Protein AF-A0A1R4F1N9-F1 (afdb_monomer_lite)

Organism: NCBI:txid1255603

Secondary structure (DSSP, 8-state):
--STT-----HHHHHHHHHHHHHHH--S--HHHHHHHHHHHHHHHHHHHHTSHHHHHHHHHHHHHHHHHHHHHHH-GGGHHHHHHHHHHHHHHHHHHHHHHHHHHHHHTT---

Radius of gyration: 19.86 Å; chains: 1; bounding box: 44×26×64 Å

Structure (mmCIF, N/CA/C/O backbone):
data_AF-A0A1R4F1N9-F1
#
_entry.id   AF-A0A1R4F1N9-F1
#
loop_
_atom_site.group_PDB
_atom_site.id
_atom_site.type_symbol
_atom_site.label_atom_id
_atom_site.label_alt_id
_atom_site.label_comp_id
_atom_site.label_asym_id
_atom_site.label_entity_id
_atom_site.label_seq_id
_atom_site.pdbx_PDB_ins_code
_atom_site.Cartn_x
_atom_site.Cartn_y
_atom_site.Cartn_z
_atom_site.occupancy
_atom_site.B_iso_or_equiv
_atom_site.auth_seq_id
_atom_site.auth_comp_id
_atom_site.auth_asym_id
_atom_site.auth_atom_id
_atom_site.pdbx_PDB_model_num
ATOM 1 N N . MET A 1 1 ? 3.230 -19.079 -40.609 1.00 37.94 1 MET A N 1
ATOM 2 C CA . MET A 1 1 ? 4.093 -18.878 -39.424 1.00 37.94 1 MET A CA 1
ATOM 3 C C . MET A 1 1 ? 3.186 -18.649 -38.227 1.00 37.94 1 MET A C 1
ATOM 5 O O . MET A 1 1 ? 2.282 -17.836 -38.330 1.00 37.94 1 MET A O 1
ATOM 9 N N . SER A 1 2 ? 3.332 -19.442 -37.165 1.00 39.28 2 SER A N 1
ATOM 10 C CA . SER A 1 2 ? 2.410 -19.440 -36.022 1.00 39.28 2 SER A CA 1
ATOM 11 C C . SER A 1 2 ? 2.727 -18.272 -35.083 1.00 39.28 2 SER A C 1
ATOM 13 O O . SER A 1 2 ? 3.841 -18.203 -34.576 1.00 39.28 2 SER A O 1
ATOM 15 N N . LEU A 1 3 ? 1.739 -17.416 -34.803 1.00 44.34 3 LEU A N 1
ATOM 16 C CA . LEU A 1 3 ? 1.757 -16.273 -33.864 1.00 44.34 3 LEU A CA 1
ATOM 17 C C . LEU A 1 3 ? 1.976 -16.667 -32.381 1.00 44.34 3 LEU A C 1
ATOM 19 O O . LEU A 1 3 ? 1.627 -15.931 -31.472 1.00 44.34 3 LEU A O 1
ATOM 23 N N . LYS A 1 4 ? 2.536 -17.851 -32.103 1.00 42.19 4 LYS A N 1
ATOM 24 C CA . LYS A 1 4 ? 2.669 -18.413 -30.746 1.00 42.19 4 LYS A CA 1
ATOM 25 C C . LYS A 1 4 ? 3.949 -17.985 -30.012 1.00 42.19 4 LYS A C 1
ATOM 27 O O . LYS A 1 4 ? 4.225 -18.517 -28.947 1.00 42.19 4 LYS A O 1
ATOM 32 N N . ASN A 1 5 ? 4.710 -17.046 -30.575 1.00 37.62 5 ASN A N 1
ATOM 33 C CA . ASN A 1 5 ? 5.963 -16.542 -30.003 1.00 37.62 5 ASN A CA 1
ATOM 34 C C . ASN A 1 5 ? 5.884 -15.075 -29.556 1.00 37.62 5 ASN A C 1
ATOM 36 O O . ASN A 1 5 ? 6.918 -14.432 -29.391 1.00 37.62 5 ASN A O 1
ATOM 40 N N . GLU A 1 6 ? 4.689 -14.545 -29.299 1.00 41.00 6 GLU A N 1
ATOM 41 C CA . GLU A 1 6 ? 4.586 -13.448 -28.339 1.00 41.00 6 GLU A CA 1
ATOM 42 C C . GLU A 1 6 ? 4.799 -14.058 -26.955 1.00 41.00 6 GLU A C 1
ATOM 44 O O . GLU A 1 6 ? 3.869 -14.431 -26.247 1.00 41.00 6 GLU A O 1
ATOM 49 N N . ILE A 1 7 ? 6.074 -14.217 -26.590 1.00 45.62 7 ILE A N 1
ATOM 50 C CA . ILE A 1 7 ? 6.465 -14.118 -25.190 1.00 45.62 7 ILE A CA 1
ATOM 51 C C . ILE A 1 7 ? 5.827 -12.808 -24.744 1.00 45.62 7 ILE A C 1
ATOM 53 O O . ILE A 1 7 ? 6.250 -11.745 -25.196 1.00 45.62 7 ILE A O 1
ATOM 57 N N . THR A 1 8 ? 4.761 -12.893 -23.954 1.00 48.72 8 THR A N 1
ATOM 58 C CA . THR A 1 8 ? 4.166 -11.762 -23.257 1.00 48.72 8 THR A CA 1
ATOM 59 C C . THR A 1 8 ? 5.293 -11.149 -22.442 1.00 48.72 8 THR A C 1
ATOM 61 O O . THR A 1 8 ? 5.655 -11.640 -21.375 1.00 48.72 8 THR A O 1
ATOM 64 N N . HIS A 1 9 ? 5.959 -10.157 -23.026 1.00 59.12 9 HIS A N 1
ATOM 65 C CA . HIS A 1 9 ? 7.051 -9.452 -22.393 1.00 59.12 9 HIS A CA 1
ATOM 66 C C . HIS A 1 9 ? 6.380 -8.640 -21.296 1.00 59.12 9 HIS A C 1
ATOM 68 O O . HIS A 1 9 ? 5.72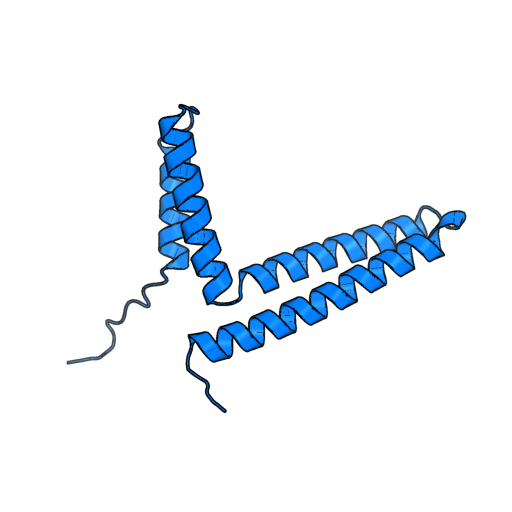7 -7.648 -21.595 1.00 59.12 9 HIS A O 1
ATOM 74 N N . ASP A 1 10 ? 6.417 -9.137 -20.061 1.00 77.19 10 ASP A N 1
ATOM 75 C CA . ASP A 1 10 ? 5.882 -8.432 -18.903 1.00 77.19 10 ASP A CA 1
ATOM 76 C C . ASP A 1 10 ? 6.966 -7.449 -18.421 1.00 77.19 10 ASP A C 1
ATOM 78 O O . ASP A 1 10 ? 7.907 -7.860 -17.728 1.00 77.19 10 ASP A O 1
ATOM 82 N N . PRO A 1 11 ? 6.891 -6.157 -18.805 1.00 79.62 11 PRO A N 1
ATOM 83 C CA . PRO A 1 11 ? 7.913 -5.177 -18.453 1.00 79.62 11 PRO A CA 1
ATOM 84 C C . PRO A 1 11 ? 8.040 -5.002 -16.935 1.00 79.62 11 PRO A C 1
ATOM 86 O O . PRO A 1 11 ? 9.120 -4.674 -16.446 1.00 79.62 11 PRO A O 1
ATOM 89 N N . LYS A 1 12 ? 6.974 -5.268 -16.170 1.00 83.69 12 LYS A N 1
ATOM 90 C CA . LYS A 1 12 ? 6.976 -5.180 -14.708 1.00 83.69 12 LYS A CA 1
ATOM 91 C C . LYS A 1 12 ? 7.736 -6.347 -14.088 1.00 83.69 12 LYS A C 1
ATOM 93 O O . LYS A 1 12 ? 8.549 -6.126 -13.191 1.00 83.69 12 LYS A O 1
ATOM 98 N N . ALA A 1 13 ? 7.531 -7.568 -14.586 1.00 82.88 13 ALA A N 1
ATOM 99 C CA . ALA A 1 13 ? 8.304 -8.731 -14.145 1.00 82.88 13 ALA A CA 1
ATOM 100 C C . ALA A 1 13 ? 9.806 -8.549 -14.430 1.00 82.88 13 ALA A C 1
ATOM 102 O O . ALA A 1 13 ? 10.642 -8.857 -13.578 1.00 82.88 13 ALA A O 1
ATOM 103 N N . ALA A 1 14 ? 10.149 -7.978 -15.590 1.00 85.38 14 ALA A N 1
ATOM 104 C CA . ALA A 1 14 ? 11.530 -7.653 -15.940 1.00 85.38 14 ALA A CA 1
ATOM 105 C C . ALA A 1 14 ? 12.131 -6.575 -15.017 1.00 85.38 14 ALA A C 1
ATOM 107 O O . ALA A 1 14 ? 13.228 -6.768 -14.492 1.00 85.38 14 ALA A O 1
ATOM 108 N N . ALA A 1 15 ? 11.406 -5.479 -14.761 1.00 87.19 15 ALA A N 1
ATOM 109 C CA . ALA A 1 15 ? 11.849 -4.411 -13.860 1.00 87.19 15 ALA A CA 1
ATOM 110 C C . ALA A 1 15 ? 12.038 -4.905 -12.415 1.00 87.19 15 ALA A C 1
ATOM 112 O O . ALA A 1 15 ? 13.039 -4.585 -11.772 1.00 87.19 15 ALA A O 1
ATOM 113 N N . TRP A 1 16 ? 11.126 -5.748 -11.919 1.00 88.62 16 TRP A N 1
ATOM 114 C CA . TRP A 1 16 ? 11.266 -6.373 -10.603 1.00 88.62 16 TRP A CA 1
ATOM 115 C C . TRP A 1 16 ? 12.488 -7.294 -10.544 1.00 88.62 16 TRP A C 1
ATOM 117 O O . TRP A 1 16 ? 13.300 -7.180 -9.628 1.00 88.62 16 TRP A O 1
ATOM 127 N N . SER A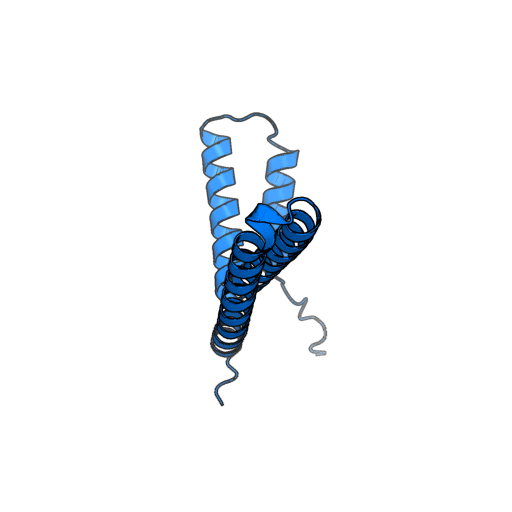 1 17 ? 12.678 -8.147 -11.557 1.00 90.12 17 SER A N 1
ATOM 128 C CA . SER A 1 17 ? 13.849 -9.024 -11.642 1.00 90.12 17 SER A CA 1
ATOM 129 C C . SER A 1 17 ? 15.162 -8.236 -11.678 1.00 90.12 17 SER A C 1
ATOM 131 O O . SER A 1 17 ? 16.135 -8.658 -11.052 1.00 90.12 17 SER A O 1
ATOM 133 N N . ALA A 1 18 ? 15.206 -7.099 -12.380 1.00 87.81 18 ALA A N 1
ATOM 134 C CA . ALA A 1 18 ? 16.381 -6.232 -12.441 1.00 87.81 18 ALA A CA 1
ATOM 135 C C . ALA A 1 18 ? 16.707 -5.610 -11.073 1.00 87.81 18 ALA A C 1
ATOM 137 O O . ALA A 1 18 ? 17.856 -5.669 -10.634 1.00 87.81 18 ALA A O 1
ATOM 138 N N . LEU A 1 19 ? 15.700 -5.088 -10.362 1.00 90.69 19 LEU A N 1
ATOM 139 C CA . LEU A 1 19 ? 15.865 -4.549 -9.008 1.00 90.69 19 LEU A CA 1
ATOM 140 C C . LEU A 1 19 ? 16.327 -5.628 -8.014 1.00 90.69 19 LEU A C 1
ATOM 142 O O . LEU A 1 19 ? 17.245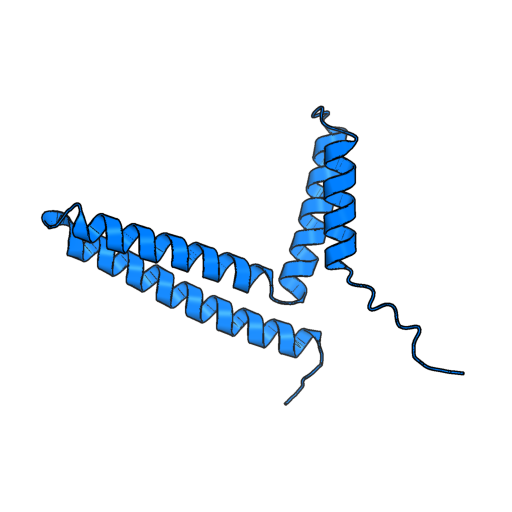 -5.403 -7.225 1.00 90.69 19 LEU A O 1
ATOM 146 N N . SER A 1 20 ? 15.733 -6.822 -8.069 1.00 89.94 20 SER A N 1
ATOM 147 C CA . SER A 1 20 ? 16.125 -7.950 -7.217 1.00 89.94 20 SER A CA 1
ATOM 148 C C . SER A 1 20 ? 17.557 -8.414 -7.488 1.00 89.94 20 SER A C 1
ATOM 150 O O . SER A 1 20 ? 18.319 -8.628 -6.544 1.00 89.94 20 SER A O 1
ATOM 152 N N . ALA A 1 21 ? 17.950 -8.529 -8.760 1.00 90.50 21 ALA A N 1
ATOM 153 C CA . ALA A 1 21 ? 19.313 -8.887 -9.144 1.00 90.50 21 ALA A CA 1
ATOM 154 C C . ALA A 1 21 ? 20.331 -7.824 -8.700 1.00 90.50 21 ALA A C 1
ATOM 156 O O . ALA A 1 21 ? 21.409 -8.170 -8.207 1.00 90.50 21 ALA A O 1
ATOM 157 N N . PHE A 1 22 ? 19.973 -6.541 -8.820 1.00 90.50 22 PHE A N 1
ATOM 158 C CA . PHE A 1 22 ? 20.793 -5.429 -8.351 1.00 90.50 22 PHE A CA 1
ATOM 159 C C . PHE A 1 22 ? 21.051 -5.525 -6.841 1.00 90.50 22 PHE A C 1
ATOM 161 O O . PHE A 1 22 ? 22.205 -5.566 -6.422 1.00 90.50 22 PHE A O 1
ATOM 168 N N . ARG A 1 23 ? 19.998 -5.673 -6.027 1.00 91.19 23 ARG A N 1
ATOM 169 C CA . ARG A 1 23 ? 20.112 -5.816 -4.562 1.00 91.19 23 ARG A CA 1
ATOM 170 C C . ARG A 1 23 ? 20.931 -7.035 -4.133 1.00 91.19 23 ARG A C 1
ATOM 172 O O . ARG A 1 23 ? 21.680 -6.959 -3.164 1.00 91.19 23 ARG A O 1
ATOM 179 N N . ALA A 1 24 ? 20.805 -8.152 -4.853 1.00 90.31 24 ALA A N 1
ATOM 180 C CA . ALA A 1 24 ? 21.571 -9.366 -4.571 1.00 90.31 24 ALA A CA 1
ATOM 181 C C . ALA A 1 24 ? 23.068 -9.204 -4.889 1.00 90.31 24 ALA A C 1
ATOM 183 O O . ALA A 1 24 ? 23.914 -9.765 -4.196 1.00 90.31 24 ALA A O 1
ATOM 184 N N . THR A 1 25 ? 23.390 -8.430 -5.927 1.00 90.56 25 THR A N 1
ATOM 185 C CA . THR A 1 25 ? 24.766 -8.208 -6.396 1.00 90.56 25 THR A CA 1
ATOM 186 C C . THR A 1 25 ? 25.468 -7.099 -5.612 1.00 90.56 25 THR A C 1
ATOM 188 O O . THR A 1 25 ? 26.668 -7.184 -5.355 1.00 90.56 25 THR A O 1
ATOM 191 N N . PHE A 1 26 ? 24.724 -6.073 -5.195 1.00 85.62 26 PHE A N 1
ATOM 192 C CA . PHE A 1 26 ? 25.244 -4.878 -4.532 1.00 85.62 26 PHE A CA 1
ATOM 193 C C . PHE A 1 26 ? 24.616 -4.671 -3.142 1.00 85.62 26 PHE A C 1
ATOM 195 O O . PHE A 1 26 ? 23.911 -3.687 -2.922 1.00 85.62 26 PHE A O 1
ATOM 202 N N . PRO A 1 27 ? 24.895 -5.548 -2.160 1.00 73.75 27 PRO A N 1
ATOM 203 C CA . PRO A 1 27 ? 24.326 -5.435 -0.814 1.00 73.75 27 PRO A CA 1
ATOM 204 C C . PRO A 1 27 ? 24.898 -4.258 0.001 1.00 73.75 27 PRO A C 1
ATOM 206 O O . PRO A 1 27 ? 24.366 -3.920 1.057 1.00 73.75 27 PRO A O 1
ATOM 209 N N . ALA A 1 28 ? 26.000 -3.645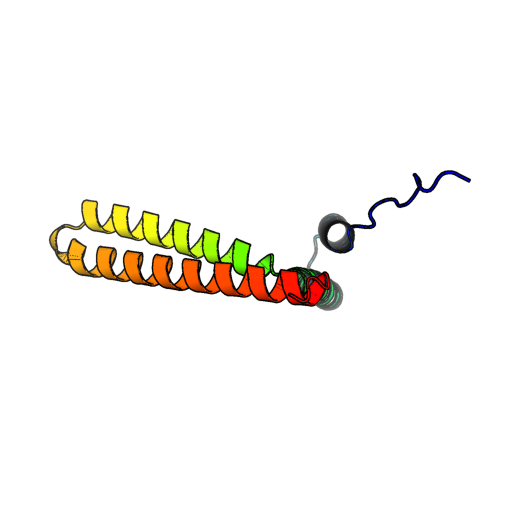 -0.451 1.00 74.88 28 ALA A N 1
ATOM 210 C CA . ALA A 1 28 ? 26.664 -2.541 0.236 1.00 74.88 28 ALA A CA 1
ATOM 211 C C . ALA A 1 28 ? 26.220 -1.170 -0.327 1.00 74.88 28 ALA A C 1
ATOM 213 O O . ALA A 1 28 ? 26.360 -0.927 -1.534 1.00 74.88 28 ALA A O 1
ATOM 214 N N . PRO A 1 29 ? 25.749 -0.235 0.524 1.00 71.38 29 PRO A N 1
ATOM 215 C CA . PRO A 1 29 ? 25.206 1.044 0.081 1.00 71.38 29 PRO A CA 1
ATOM 216 C C . PRO A 1 29 ? 26.320 2.064 -0.190 1.00 71.38 29 PRO A C 1
ATOM 218 O O . PRO A 1 29 ? 26.638 2.910 0.648 1.00 71.38 29 PRO A O 1
ATOM 221 N N . THR A 1 30 ? 26.907 2.028 -1.387 1.00 89.50 30 THR A N 1
ATOM 222 C CA . THR A 1 30 ? 27.638 3.194 -1.908 1.00 89.50 30 THR A CA 1
ATOM 223 C C . THR A 1 30 ? 26.638 4.276 -2.337 1.00 89.50 30 THR A C 1
ATOM 225 O O . THR A 1 30 ? 25.446 4.017 -2.516 1.00 89.50 30 THR A O 1
ATOM 228 N N . ALA A 1 31 ? 27.088 5.527 -2.473 1.00 86.94 31 ALA A N 1
ATOM 229 C CA . ALA A 1 31 ? 26.226 6.596 -2.988 1.00 86.94 31 ALA A CA 1
ATOM 230 C C . ALA A 1 31 ? 25.735 6.295 -4.417 1.00 86.94 31 ALA A C 1
ATOM 232 O O . ALA A 1 31 ? 24.572 6.532 -4.729 1.00 86.94 31 ALA A O 1
ATOM 233 N N . GLU A 1 32 ? 26.604 5.711 -5.241 1.00 87.50 32 GLU A N 1
ATOM 234 C CA . GLU A 1 32 ? 26.293 5.285 -6.605 1.00 87.50 32 GLU A CA 1
ATOM 235 C C . GLU A 1 32 ? 25.275 4.139 -6.627 1.00 87.50 32 GLU A C 1
ATOM 237 O O . GLU A 1 32 ? 24.262 4.237 -7.317 1.00 87.50 32 GLU A O 1
ATOM 242 N N . ASN A 1 33 ? 25.464 3.109 -5.793 1.00 87.88 33 ASN A N 1
ATOM 243 C CA . ASN A 1 33 ? 24.532 1.985 -5.727 1.00 87.88 33 ASN A CA 1
ATOM 244 C C . ASN A 1 33 ? 23.135 2.436 -5.283 1.00 87.88 33 ASN A C 1
ATOM 246 O O . ASN A 1 33 ? 22.143 1.998 -5.855 1.00 87.88 33 ASN A O 1
ATOM 250 N N . ARG A 1 34 ? 23.052 3.370 -4.324 1.00 88.06 34 ARG A N 1
ATOM 251 C CA . ARG A 1 34 ? 21.773 3.956 -3.891 1.00 88.06 34 ARG A CA 1
ATOM 252 C C . ARG A 1 34 ? 21.080 4.747 -5.000 1.00 88.06 34 ARG A C 1
ATOM 254 O O . ARG A 1 34 ? 19.860 4.700 -5.099 1.00 88.06 34 ARG A O 1
ATOM 261 N N . ALA A 1 35 ? 21.834 5.469 -5.829 1.00 89.69 35 ALA A N 1
ATOM 262 C CA . ALA A 1 35 ? 21.263 6.212 -6.950 1.00 89.69 35 ALA A CA 1
ATOM 263 C C . ALA A 1 35 ? 20.706 5.274 -8.036 1.00 89.69 35 ALA A C 1
ATOM 265 O O . ALA A 1 35 ? 19.630 5.533 -8.576 1.00 89.69 35 ALA A O 1
ATOM 266 N N . ILE A 1 36 ? 21.409 4.173 -8.328 1.00 88.19 36 ILE A N 1
ATOM 267 C CA . ILE A 1 36 ? 20.956 3.156 -9.288 1.00 88.19 36 ILE A CA 1
ATOM 268 C C . ILE A 1 36 ? 19.724 2.419 -8.752 1.00 88.19 36 ILE A C 1
ATOM 270 O O . ILE A 1 36 ? 18.741 2.275 -9.475 1.00 88.19 36 ILE A O 1
ATOM 274 N N . GLU A 1 37 ? 19.737 2.012 -7.481 1.00 90.00 37 GLU A N 1
ATOM 275 C CA . GLU A 1 37 ? 18.588 1.367 -6.838 1.00 90.00 37 GLU A CA 1
ATOM 276 C C . GLU A 1 37 ? 17.343 2.260 -6.878 1.00 90.00 37 GLU A C 1
ATOM 278 O O . GLU A 1 37 ? 16.290 1.819 -7.331 1.00 90.00 37 GLU A O 1
ATOM 283 N N . ALA A 1 38 ? 17.480 3.538 -6.508 1.00 89.62 38 ALA A N 1
ATOM 284 C CA . ALA A 1 38 ? 16.380 4.499 -6.542 1.00 89.62 38 ALA A CA 1
ATOM 285 C C . ALA A 1 38 ? 15.808 4.695 -7.957 1.00 89.62 38 ALA A C 1
ATOM 287 O O . ALA A 1 38 ? 14.599 4.863 -8.119 1.00 89.62 38 ALA A O 1
ATOM 288 N N . ARG A 1 39 ? 16.653 4.651 -8.999 1.00 91.56 39 ARG A N 1
ATOM 289 C CA . ARG A 1 39 ? 16.184 4.688 -10.393 1.00 91.56 39 ARG A CA 1
ATOM 290 C C . ARG A 1 39 ? 15.359 3.445 -10.728 1.00 91.56 39 ARG A C 1
ATOM 292 O O . ARG A 1 39 ? 14.263 3.591 -11.254 1.00 91.56 39 ARG A O 1
ATOM 299 N N . LEU A 1 40 ? 15.856 2.252 -10.402 1.00 89.50 40 LEU A N 1
ATOM 300 C CA . LEU A 1 40 ? 15.152 0.992 -10.669 1.00 89.50 40 LEU A CA 1
ATOM 301 C C . LEU A 1 40 ? 13.811 0.911 -9.917 1.00 89.50 40 LEU A C 1
ATOM 303 O O . LEU A 1 40 ? 12.819 0.423 -10.459 1.00 89.50 40 LEU A O 1
ATOM 307 N N . GLU A 1 41 ? 13.754 1.426 -8.687 1.00 91.44 41 GLU A N 1
ATOM 308 C CA . GLU A 1 41 ? 12.513 1.560 -7.917 1.00 91.44 41 GLU A CA 1
ATOM 309 C C . GLU A 1 41 ? 11.526 2.535 -8.565 1.00 91.44 41 GLU A C 1
ATOM 311 O O . GLU A 1 41 ? 10.329 2.240 -8.635 1.00 91.44 41 GLU A O 1
ATOM 316 N N . ALA A 1 42 ? 12.011 3.677 -9.059 1.00 90.00 42 ALA A N 1
ATOM 317 C CA . ALA A 1 42 ? 11.186 4.651 -9.763 1.00 90.00 42 ALA A CA 1
ATOM 318 C C . ALA A 1 42 ? 10.620 4.071 -11.068 1.00 90.00 42 ALA A C 1
ATOM 320 O O . ALA A 1 42 ? 9.430 4.231 -11.329 1.00 90.00 42 ALA A O 1
ATOM 321 N N . ASP A 1 43 ? 11.428 3.339 -11.837 1.00 87.69 43 ASP A N 1
ATOM 322 C CA . ASP A 1 43 ? 11.000 2.699 -13.085 1.00 87.69 43 ASP A CA 1
ATOM 323 C C . ASP A 1 43 ? 9.926 1.626 -12.820 1.00 87.69 43 ASP A C 1
ATOM 325 O O . ASP A 1 43 ? 8.882 1.604 -13.476 1.00 87.69 43 ASP A O 1
ATOM 329 N N . LEU A 1 44 ? 10.121 0.775 -11.803 1.00 87.19 44 LEU A N 1
ATOM 330 C CA . LEU A 1 44 ? 9.113 -0.206 -11.388 1.00 87.19 44 LEU A CA 1
ATOM 331 C C . LEU A 1 44 ? 7.827 0.473 -10.889 1.00 87.19 44 LEU A C 1
ATOM 333 O O . LEU A 1 44 ? 6.727 -0.011 -11.157 1.00 87.19 44 LEU A O 1
ATOM 337 N N . THR A 1 45 ? 7.953 1.585 -10.166 1.00 85.56 45 THR A N 1
ATOM 338 C CA . THR A 1 45 ? 6.805 2.362 -9.681 1.00 85.56 45 THR A CA 1
ATOM 339 C C . THR A 1 45 ? 6.028 2.964 -10.844 1.00 85.56 45 THR A C 1
ATOM 341 O O . THR A 1 45 ? 4.817 2.781 -10.904 1.00 85.56 45 THR A O 1
ATOM 344 N N . ALA A 1 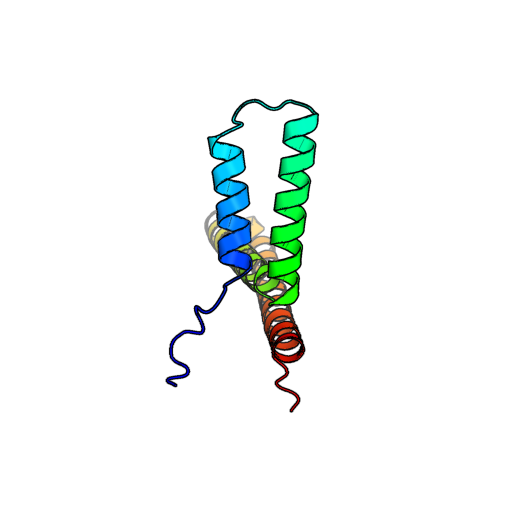46 ? 6.709 3.578 -11.813 1.00 86.00 46 ALA A N 1
ATOM 345 C CA . ALA A 1 46 ? 6.085 4.143 -13.006 1.00 86.00 46 ALA A CA 1
ATOM 346 C C . ALA A 1 46 ? 5.325 3.080 -13.817 1.00 86.00 46 ALA A C 1
ATOM 348 O O . ALA A 1 46 ? 4.215 3.332 -14.281 1.00 86.00 46 ALA A O 1
ATOM 349 N N . LEU A 1 47 ? 5.873 1.864 -13.940 1.00 84.44 47 LEU A N 1
ATOM 350 C CA . LEU A 1 47 ? 5.185 0.749 -14.602 1.00 84.44 47 LEU A CA 1
ATOM 351 C C . LEU A 1 47 ? 3.916 0.312 -13.851 1.00 84.44 47 LEU A C 1
ATOM 353 O O . LEU A 1 47 ? 2.893 0.058 -14.485 1.00 84.44 47 LEU A O 1
ATOM 357 N N . ARG A 1 48 ? 3.961 0.259 -12.513 1.00 84.88 48 ARG A N 1
ATOM 358 C CA . ARG A 1 48 ? 2.799 -0.071 -11.662 1.00 84.88 48 ARG A CA 1
ATOM 359 C C . ARG A 1 48 ? 1.754 1.045 -11.629 1.00 84.88 48 ARG A C 1
ATOM 361 O O . ARG A 1 48 ? 0.568 0.787 -11.437 1.00 84.88 48 ARG A O 1
ATOM 368 N N . GLU A 1 49 ? 2.169 2.297 -11.775 1.00 82.00 49 GLU A N 1
ATOM 369 C CA . GLU A 1 49 ? 1.246 3.419 -11.955 1.00 82.00 49 GLU A CA 1
ATOM 370 C C . GLU A 1 49 ? 0.563 3.343 -13.314 1.00 82.00 49 GLU A C 1
ATOM 372 O O . GLU A 1 49 ? -0.644 3.542 -13.384 1.00 82.00 49 GLU A O 1
ATOM 377 N N . ALA A 1 50 ? 1.305 3.004 -14.370 1.00 80.38 50 ALA A N 1
ATOM 378 C CA . ALA A 1 50 ? 0.784 2.935 -15.727 1.00 80.38 50 ALA A CA 1
ATOM 379 C C . ALA A 1 50 ? -0.261 1.823 -15.924 1.00 80.38 50 ALA A C 1
ATOM 381 O O . ALA A 1 50 ? -1.210 2.022 -16.673 1.00 80.38 50 ALA A O 1
ATOM 382 N N . ASP A 1 51 ? -0.141 0.665 -15.267 1.00 80.44 51 ASP A N 1
ATOM 383 C CA . ASP A 1 51 ? -1.122 -0.434 -15.385 1.00 80.44 51 ASP A CA 1
ATOM 384 C C . ASP A 1 51 ? -2.197 -0.438 -14.276 1.00 80.44 51 ASP A C 1
ATOM 386 O O . ASP A 1 51 ? -3.110 -1.278 -14.258 1.00 80.44 51 ASP A O 1
ATOM 390 N N . GLY A 1 52 ? -2.096 0.527 -13.359 1.00 83.25 52 GLY A N 1
ATOM 391 C CA . GLY A 1 52 ? -2.981 0.717 -12.222 1.00 83.25 52 GLY A CA 1
ATOM 392 C C . GLY A 1 52 ? -2.705 -0.200 -11.026 1.00 83.25 52 GLY A C 1
ATOM 393 O O . GLY A 1 52 ? -3.390 -0.062 -10.010 1.00 83.25 52 GLY A O 1
ATOM 394 N N . SER A 1 53 ? -1.720 -1.104 -11.089 1.00 87.00 53 SER A N 1
ATOM 395 C CA . SER A 1 53 ? -1.452 -2.053 -10.003 1.00 87.00 53 SER A CA 1
ATOM 396 C C . SER A 1 53 ? -0.930 -1.372 -8.734 1.00 87.00 53 SER A C 1
ATOM 398 O O . SER A 1 53 ? -1.160 -1.877 -7.640 1.00 87.00 53 SER A O 1
ATOM 400 N N . LEU A 1 54 ? -0.287 -0.199 -8.835 1.00 86.00 54 LEU A N 1
ATOM 401 C CA . LEU A 1 54 ? 0.116 0.567 -7.648 1.00 86.00 54 LEU A CA 1
ATOM 402 C C . LEU A 1 54 ? -1.103 0.973 -6.803 1.00 86.00 54 LEU A C 1
ATOM 404 O O . LEU A 1 54 ? -1.059 0.905 -5.573 1.00 86.00 54 LEU A O 1
ATOM 408 N N . PHE A 1 55 ? -2.198 1.376 -7.454 1.00 84.56 55 PHE A N 1
ATOM 409 C CA . PHE A 1 55 ? -3.431 1.744 -6.759 1.00 84.56 55 PHE A CA 1
ATOM 410 C C . PHE A 1 55 ? -4.091 0.524 -6.102 1.00 84.56 55 PHE A C 1
ATOM 412 O O . PHE A 1 55 ? -4.628 0.656 -5.003 1.00 84.56 55 PHE A O 1
ATOM 419 N N . GLU A 1 56 ? -4.021 -0.657 -6.728 1.00 88.19 56 GLU A N 1
ATOM 420 C CA . GLU A 1 56 ? -4.511 -1.918 -6.145 1.00 88.19 56 GLU A CA 1
ATOM 421 C C . GLU A 1 56 ? -3.716 -2.300 -4.890 1.00 88.19 56 GLU A C 1
ATOM 423 O O . GLU A 1 56 ? -4.306 -2.516 -3.832 1.00 88.19 56 GLU A O 1
ATOM 428 N N . ASP A 1 57 ? -2.384 -2.273 -4.968 1.00 90.06 57 ASP A N 1
ATOM 429 C CA . ASP A 1 57 ? -1.514 -2.600 -3.834 1.00 90.06 57 ASP A CA 1
ATOM 430 C C . ASP A 1 57 ? -1.738 -1.648 -2.647 1.00 90.06 57 ASP A C 1
ATOM 432 O O . ASP A 1 57 ? -1.770 -2.069 -1.484 1.00 90.06 57 ASP A O 1
ATOM 436 N N . ARG A 1 58 ? -1.944 -0.354 -2.931 1.00 87.38 58 ARG A N 1
ATOM 437 C CA . ARG A 1 58 ? -2.249 0.649 -1.904 1.00 87.38 58 ARG A CA 1
ATOM 438 C C . ARG A 1 58 ? -3.645 0.464 -1.309 1.00 87.38 58 ARG A C 1
ATOM 440 O O . ARG A 1 58 ? -3.819 0.651 -0.105 1.00 87.38 58 ARG A O 1
ATOM 447 N N . ALA A 1 59 ? -4.629 0.076 -2.119 1.00 93.25 59 ALA A N 1
ATOM 448 C CA . ALA A 1 59 ? -5.963 -0.253 -1.631 1.00 93.25 59 ALA A CA 1
ATOM 449 C C . ALA A 1 59 ? -5.918 -1.440 -0.658 1.00 93.25 59 ALA A C 1
ATOM 451 O O . ALA A 1 59 ? -6.521 -1.380 0.412 1.00 93.25 59 ALA A O 1
ATOM 452 N N . ASP A 1 60 ? -5.159 -2.487 -0.977 1.00 95.06 60 ASP A N 1
ATOM 453 C CA . ASP A 1 60 ? -5.023 -3.657 -0.107 1.00 95.06 60 ASP A CA 1
ATOM 454 C C . ASP A 1 60 ? -4.287 -3.331 1.201 1.00 95.06 60 ASP A C 1
ATOM 456 O O . ASP A 1 60 ? -4.622 -3.860 2.265 1.00 95.06 60 ASP A O 1
ATOM 460 N N . GLU A 1 61 ? -3.322 -2.411 1.169 1.00 95.25 61 GLU A N 1
ATOM 461 C CA . GLU A 1 61 ? -2.701 -1.884 2.384 1.00 95.25 61 GLU A CA 1
ATOM 462 C C . GLU A 1 61 ? -3.701 -1.143 3.283 1.00 95.25 61 GLU A C 1
ATOM 464 O O . GLU A 1 61 ? -3.743 -1.403 4.489 1.00 95.25 61 GLU A O 1
ATOM 469 N N . LEU A 1 62 ? -4.545 -0.285 2.704 1.00 96.75 62 LEU A N 1
ATOM 470 C CA . LEU A 1 62 ? -5.597 0.421 3.437 1.00 96.75 62 LEU A CA 1
ATOM 471 C C . LEU A 1 62 ? -6.613 -0.547 4.048 1.00 96.75 62 LEU A C 1
ATOM 473 O O . LEU A 1 62 ? -7.013 -0.354 5.194 1.00 96.75 62 LEU A O 1
ATOM 477 N N . ILE A 1 63 ? -6.981 -1.622 3.344 1.00 98.06 63 ILE A N 1
ATOM 478 C CA . ILE A 1 63 ? -7.838 -2.674 3.910 1.00 98.06 63 ILE A CA 1
ATOM 479 C C . ILE A 1 63 ? -7.168 -3.328 5.123 1.00 98.06 63 ILE A C 1
ATOM 481 O O . ILE A 1 63 ? -7.791 -3.424 6.180 1.00 98.06 63 ILE A O 1
ATOM 485 N N . ARG A 1 64 ? -5.875 -3.674 5.041 1.00 98.06 64 ARG A N 1
ATOM 486 C CA . ARG A 1 64 ? -5.138 -4.207 6.203 1.00 98.06 64 ARG A CA 1
ATOM 487 C C . ARG A 1 64 ? -5.116 -3.229 7.378 1.00 98.06 64 ARG A C 1
ATOM 489 O O . ARG A 1 64 ? -5.171 -3.660 8.529 1.00 98.06 64 ARG A O 1
ATOM 496 N N . TRP A 1 65 ? -5.009 -1.924 7.131 1.00 96.94 65 TRP A N 1
ATOM 497 C CA . TRP A 1 65 ? -5.103 -0.924 8.198 1.00 96.94 65 TRP A CA 1
ATOM 498 C C . TRP A 1 65 ? -6.519 -0.781 8.747 1.00 96.94 65 TRP A C 1
ATOM 500 O O . TRP A 1 65 ? -6.666 -0.612 9.958 1.00 96.94 65 TRP A O 1
ATOM 510 N N . ALA A 1 66 ? -7.549 -0.889 7.910 1.00 97.94 66 ALA A N 1
ATOM 511 C CA . ALA A 1 66 ? -8.936 -0.888 8.357 1.00 97.94 66 ALA A CA 1
ATOM 512 C C . ALA A 1 66 ? -9.206 -2.053 9.314 1.00 97.94 66 ALA A C 1
ATOM 514 O O . ALA A 1 66 ? -9.741 -1.842 10.398 1.00 97.94 66 ALA A O 1
ATOM 515 N N . ASP A 1 67 ? -8.750 -3.255 8.968 1.00 97.94 67 ASP A N 1
ATOM 516 C CA . ASP A 1 67 ? -8.951 -4.447 9.797 1.00 97.94 67 ASP A CA 1
ATOM 517 C C . ASP A 1 67 ? -8.171 -4.366 11.116 1.00 97.94 67 ASP A C 1
ATOM 519 O O . ASP A 1 67 ? -8.685 -4.729 12.174 1.00 97.94 67 ASP A O 1
ATOM 523 N N . LYS A 1 68 ? -6.960 -3.790 11.096 1.00 97.69 68 LYS A N 1
ATOM 524 C CA . LYS A 1 68 ? -6.228 -3.465 12.332 1.00 97.69 68 LYS A CA 1
ATOM 525 C C . LYS A 1 68 ? -6.997 -2.478 13.209 1.00 97.69 68 LYS A C 1
ATOM 527 O O . LYS A 1 68 ? -6.998 -2.635 14.424 1.00 97.69 68 LYS A O 1
ATOM 532 N N . ASN A 1 69 ? -7.643 -1.473 12.620 1.00 97.88 69 ASN A N 1
ATOM 533 C CA . ASN A 1 69 ? -8.446 -0.511 13.373 1.00 97.88 69 ASN A CA 1
ATOM 534 C C . ASN A 1 69 ? -9.710 -1.156 13.958 1.00 97.88 69 ASN A C 1
ATOM 536 O O . ASN A 1 69 ? -10.038 -0.878 15.105 1.00 97.88 69 ASN A O 1
ATOM 540 N N . GLU A 1 70 ? -10.378 -2.066 13.246 1.00 96.38 70 GLU A N 1
ATOM 541 C CA . GLU A 1 70 ? -11.485 -2.844 13.827 1.00 96.38 70 GLU A CA 1
ATOM 542 C C . GLU A 1 70 ? -11.023 -3.661 15.040 1.00 96.38 70 GLU A C 1
ATOM 544 O O . GLU A 1 70 ? -11.643 -3.599 16.101 1.00 96.38 70 GLU A O 1
ATOM 549 N N . ALA A 1 71 ? -9.879 -4.343 14.933 1.00 97.81 71 ALA A N 1
ATOM 550 C CA . ALA A 1 71 ? -9.309 -5.087 16.055 1.00 97.81 71 ALA A CA 1
ATOM 551 C C . ALA A 1 71 ? -8.959 -4.173 17.247 1.00 97.81 71 ALA A C 1
ATOM 553 O O . ALA A 1 71 ? -9.177 -4.540 18.401 1.00 97.81 71 ALA A O 1
ATOM 554 N N . LEU A 1 72 ? -8.451 -2.962 16.990 1.00 97.19 72 LEU A N 1
ATOM 555 C CA . LEU A 1 72 ? -8.223 -1.961 18.038 1.00 97.19 72 LEU A CA 1
ATOM 556 C C . LEU A 1 72 ? -9.538 -1.479 18.664 1.00 97.19 72 LEU A C 1
ATOM 558 O O . LEU A 1 72 ? -9.594 -1.273 19.873 1.00 97.19 72 LEU A O 1
ATOM 562 N N . ALA A 1 73 ? -10.612 -1.343 17.885 1.00 97.38 73 ALA A N 1
ATOM 563 C CA . ALA A 1 73 ? -11.919 -0.965 18.412 1.00 97.38 73 ALA A CA 1
ATOM 564 C C . ALA A 1 73 ? -12.479 -2.007 19.394 1.00 97.38 73 ALA A C 1
ATOM 566 O O . ALA A 1 73 ? -13.130 -1.642 20.372 1.00 97.38 73 ALA A O 1
ATOM 567 N N . GLU A 1 74 ? -12.215 -3.292 19.154 1.00 95.94 74 GLU A N 1
ATOM 568 C CA . GLU A 1 74 ? -12.574 -4.377 20.075 1.00 95.94 74 GLU A CA 1
ATOM 569 C C . GLU A 1 74 ? -11.726 -4.353 21.353 1.00 95.94 74 GLU A C 1
ATOM 571 O O . GLU A 1 74 ? -12.253 -4.544 22.449 1.00 95.94 74 GLU A O 1
ATOM 576 N N . GLN A 1 75 ? -10.426 -4.073 21.226 1.00 97.81 75 GLN A N 1
ATOM 577 C CA . GLN A 1 75 ? -9.497 -3.996 22.360 1.00 97.81 75 GLN A CA 1
ATOM 578 C C . GLN A 1 75 ? -9.728 -2.762 23.241 1.00 97.81 75 GLN A C 1
ATOM 580 O O . GLN A 1 75 ? -9.510 -2.820 24.452 1.00 97.81 75 GLN A O 1
ATOM 585 N N . TYR A 1 76 ? -10.190 -1.656 22.653 1.00 96.44 76 TYR A N 1
ATOM 586 C CA . TYR A 1 76 ? -10.370 -0.373 23.332 1.00 96.44 76 TYR A CA 1
ATOM 587 C C . TYR A 1 76 ? -11.813 0.146 23.196 1.00 96.44 76 TYR A C 1
ATOM 589 O O . TYR A 1 76 ? -12.057 1.098 22.448 1.00 96.44 76 TYR A O 1
ATOM 597 N N . PRO A 1 77 ? -12.786 -0.403 23.958 1.00 95.19 77 PRO A N 1
ATOM 598 C CA . PRO A 1 77 ? -14.199 -0.019 23.861 1.00 95.19 77 PRO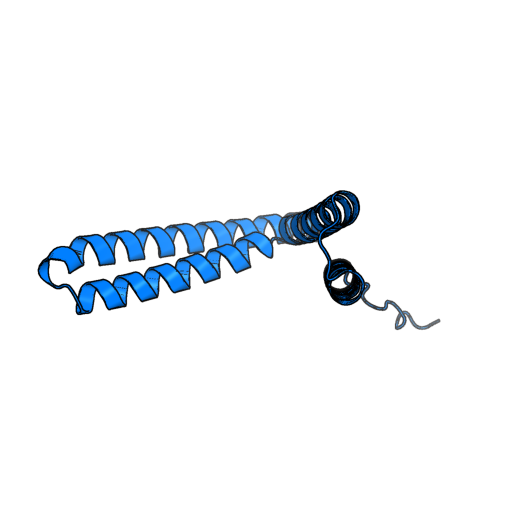 A CA 1
ATOM 599 C C . PRO A 1 77 ? -14.469 1.481 24.044 1.00 95.19 77 PRO A C 1
ATOM 601 O O . PRO A 1 77 ? -15.381 2.023 23.423 1.00 95.19 77 PRO A O 1
ATOM 604 N N . SER A 1 78 ? -13.662 2.168 24.861 1.00 97.38 78 SER A N 1
ATOM 605 C CA . SER A 1 78 ? -13.768 3.615 25.094 1.00 97.38 78 SER A CA 1
ATOM 606 C C . SER A 1 78 ? -13.432 4.462 23.861 1.00 97.38 78 SER A C 1
ATOM 608 O O . SER A 1 78 ? -13.967 5.559 23.728 1.00 97.38 78 SER A O 1
ATOM 610 N N . ALA A 1 79 ? -12.591 3.952 22.957 1.00 95.94 79 ALA A N 1
ATOM 611 C CA . ALA A 1 79 ? -12.177 4.603 21.711 1.00 95.94 79 ALA A CA 1
ATOM 612 C C . ALA A 1 79 ? -12.728 3.891 20.458 1.00 95.94 79 ALA A C 1
ATOM 614 O O . ALA A 1 79 ? -12.395 4.248 19.327 1.00 95.94 79 ALA A O 1
ATOM 615 N N . ALA A 1 80 ? -13.599 2.890 20.631 1.00 97.00 80 ALA A N 1
ATOM 616 C CA . ALA A 1 80 ? -14.072 2.028 19.549 1.00 97.00 80 ALA A CA 1
ATOM 617 C C . ALA A 1 80 ? -14.730 2.796 18.398 1.00 97.00 80 ALA A C 1
ATOM 619 O O . ALA A 1 80 ? -14.598 2.416 17.236 1.00 97.00 80 ALA A O 1
ATOM 620 N N . LYS A 1 81 ? -15.433 3.891 18.712 1.00 97.69 81 LYS A N 1
ATOM 621 C CA . LYS A 1 81 ? -16.065 4.751 17.706 1.00 97.69 81 LYS A CA 1
ATOM 622 C C . LYS A 1 81 ? -15.032 5.367 16.758 1.00 97.69 81 LYS A C 1
ATOM 624 O O . LYS A 1 81 ? -15.257 5.362 15.550 1.00 97.69 81 LYS A O 1
ATOM 629 N N . ASP A 1 82 ? -13.915 5.851 17.290 1.00 97.69 82 ASP A N 1
ATOM 630 C CA . ASP A 1 82 ? -12.889 6.553 16.514 1.00 97.69 82 ASP A CA 1
ATOM 631 C C . ASP A 1 82 ? -12.095 5.576 15.645 1.00 97.69 82 ASP A C 1
ATOM 633 O O . ASP A 1 82 ? -11.856 5.831 14.462 1.00 97.69 82 ASP A O 1
ATOM 637 N N . TYR A 1 83 ? -11.772 4.403 16.193 1.00 97.75 83 TYR A N 1
ATOM 638 C CA . TYR A 1 83 ? -11.129 3.336 15.433 1.00 97.75 83 TYR A CA 1
ATOM 639 C C . TYR A 1 83 ? -12.024 2.811 14.302 1.00 97.75 83 TYR A C 1
ATOM 641 O O . TYR A 1 83 ? -11.576 2.721 13.160 1.00 97.75 83 TYR A O 1
ATOM 649 N N . ARG A 1 84 ? -13.316 2.561 14.557 1.00 97.94 84 ARG A N 1
ATOM 650 C CA . ARG A 1 84 ? -14.274 2.166 13.503 1.00 97.94 84 ARG A CA 1
ATOM 651 C C . ARG A 1 84 ? -14.463 3.248 12.447 1.00 97.94 84 ARG A C 1
ATOM 653 O O . ARG A 1 84 ? -14.584 2.944 11.262 1.00 97.94 84 ARG A O 1
ATOM 660 N N . HIS A 1 85 ? -14.475 4.516 12.855 1.00 98.12 85 HIS A N 1
ATOM 661 C CA . HIS A 1 85 ? -14.540 5.628 11.914 1.00 98.12 85 HIS A CA 1
ATOM 662 C C . HIS A 1 85 ? -13.310 5.651 11.001 1.00 98.12 85 HIS A C 1
ATOM 664 O O . HIS A 1 85 ? -13.454 5.695 9.781 1.00 98.12 85 HIS A O 1
ATOM 670 N N . THR A 1 86 ? -12.116 5.517 11.578 1.00 97.56 86 THR A N 1
ATOM 671 C CA . THR A 1 86 ? -10.855 5.433 10.830 1.00 97.56 86 THR A CA 1
ATOM 672 C C . THR A 1 86 ? -10.844 4.231 9.879 1.00 97.56 86 THR A C 1
ATOM 674 O O . THR A 1 86 ? -10.489 4.371 8.710 1.00 97.56 86 THR A O 1
ATOM 677 N N . ALA A 1 87 ? -11.317 3.064 10.330 1.00 97.06 87 ALA A N 1
ATOM 678 C CA . ALA A 1 87 ? -11.457 1.881 9.482 1.00 97.06 87 ALA A CA 1
ATOM 679 C C . ALA A 1 87 ? -12.390 2.127 8.284 1.00 97.06 87 ALA A C 1
ATOM 681 O O . ALA A 1 87 ? -12.087 1.719 7.162 1.00 97.06 87 ALA A O 1
ATOM 682 N N . SER A 1 88 ? -13.505 2.829 8.502 1.00 98.12 88 SER A N 1
ATOM 683 C CA . SER A 1 88 ? -14.432 3.217 7.434 1.00 98.12 88 SER A CA 1
ATOM 684 C C . SER A 1 88 ? -13.773 4.139 6.402 1.00 98.12 88 SER A C 1
ATOM 686 O O . SER A 1 88 ? -13.913 3.906 5.200 1.00 98.12 88 SER A O 1
ATOM 688 N N . LEU A 1 89 ? -12.989 5.130 6.848 1.00 97.81 89 LEU A N 1
ATOM 689 C CA . LEU A 1 89 ? -12.252 6.031 5.953 1.00 97.81 89 LEU A CA 1
ATOM 690 C C . LEU A 1 89 ? -11.262 5.267 5.067 1.00 97.81 89 LEU A C 1
ATOM 692 O O . LEU A 1 89 ? -11.264 5.453 3.851 1.00 97.81 89 LEU A O 1
ATOM 696 N N . PHE A 1 90 ? -10.484 4.349 5.644 1.00 97.38 90 PHE A N 1
ATOM 697 C CA . PHE A 1 90 ? -9.552 3.525 4.871 1.00 97.38 90 PHE A CA 1
ATOM 698 C C . PHE A 1 90 ? -10.260 2.637 3.844 1.00 97.38 90 PHE A C 1
ATOM 700 O O . PHE A 1 90 ? -9.785 2.509 2.716 1.00 97.38 90 PHE A O 1
ATOM 707 N N . ARG A 1 91 ? -11.420 2.060 4.183 1.00 97.31 91 ARG A N 1
ATOM 708 C CA . ARG A 1 91 ? -12.214 1.267 3.226 1.00 97.31 91 ARG A CA 1
ATOM 709 C C . ARG A 1 91 ? -12.766 2.121 2.086 1.00 97.31 91 ARG A C 1
ATOM 711 O O . ARG A 1 91 ? -12.748 1.674 0.939 1.00 97.31 91 ARG A O 1
ATOM 718 N N . ALA A 1 92 ? -13.234 3.333 2.381 1.00 97.38 92 ALA A N 1
ATOM 719 C CA . ALA A 1 92 ? -13.707 4.265 1.362 1.00 97.38 92 ALA A CA 1
ATOM 720 C C . ALA A 1 92 ? -12.574 4.666 0.405 1.00 97.38 92 ALA A C 1
ATOM 722 O O . ALA A 1 92 ? -12.734 4.580 -0.812 1.00 97.38 92 ALA A O 1
ATOM 723 N N . GLU A 1 93 ? -11.403 5.014 0.939 1.00 95.25 93 GLU A N 1
ATOM 724 C CA . GLU A 1 93 ? -10.233 5.356 0.128 1.00 95.25 93 GLU A CA 1
ATOM 725 C C . GLU A 1 93 ? -9.750 4.167 -0.719 1.00 95.25 93 GLU A C 1
ATOM 727 O O . GLU A 1 93 ? -9.489 4.325 -1.912 1.00 95.25 93 GLU A O 1
ATOM 732 N N . ALA A 1 94 ? -9.720 2.954 -0.156 1.00 95.38 94 ALA A N 1
ATOM 733 C CA . ALA A 1 94 ? -9.390 1.737 -0.897 1.00 95.38 94 ALA A CA 1
ATOM 734 C C . ALA A 1 94 ? -10.349 1.496 -2.077 1.00 95.38 94 ALA A C 1
ATOM 736 O O . ALA A 1 94 ? -9.916 1.114 -3.167 1.00 95.38 94 ALA A O 1
ATOM 737 N N . ALA A 1 95 ? -11.650 1.743 -1.893 1.00 95.06 95 ALA A N 1
ATOM 738 C CA . ALA A 1 95 ? -12.633 1.627 -2.966 1.00 95.06 95 ALA A CA 1
ATOM 739 C C . ALA A 1 95 ? -12.387 2.652 -4.087 1.00 95.06 95 ALA A C 1
ATOM 741 O O . ALA A 1 95 ? -12.453 2.293 -5.264 1.00 95.06 95 ALA A O 1
ATOM 742 N N . GLU A 1 96 ? -12.054 3.899 -3.744 1.00 95.62 96 GLU A N 1
ATOM 743 C CA . GLU A 1 96 ? -11.706 4.927 -4.733 1.00 95.62 96 GLU A CA 1
ATOM 744 C C . GLU A 1 96 ? -10.417 4.584 -5.494 1.00 95.62 96 GLU A C 1
ATOM 746 O O . GLU A 1 96 ? -10.358 4.737 -6.715 1.00 95.62 96 GLU A O 1
ATOM 751 N N . LEU A 1 97 ? -9.398 4.053 -4.814 1.00 91.88 97 LEU A N 1
ATOM 752 C CA . LEU A 1 97 ? -8.164 3.598 -5.461 1.00 91.88 97 LEU A CA 1
ATOM 753 C C . LEU A 1 97 ? -8.416 2.445 -6.438 1.00 91.88 97 LEU A C 1
ATOM 755 O O . LEU A 1 97 ? -7.892 2.468 -7.550 1.00 91.88 97 LEU A O 1
ATOM 759 N N . ARG A 1 98 ? -9.280 1.486 -6.089 1.00 90.56 98 ARG A N 1
ATOM 760 C CA . ARG A 1 98 ? -9.677 0.407 -7.011 1.00 90.56 98 ARG A CA 1
ATOM 761 C C . ARG A 1 98 ? -10.403 0.937 -8.247 1.00 90.56 98 ARG A C 1
ATOM 763 O O . ARG A 1 98 ? -10.147 0.464 -9.351 1.00 90.56 98 ARG A O 1
ATOM 770 N N . ARG A 1 99 ? -11.260 1.954 -8.104 1.00 90.25 99 ARG A N 1
ATOM 771 C CA . ARG A 1 99 ? -11.880 2.616 -9.267 1.00 90.25 99 ARG A CA 1
ATOM 772 C C . ARG A 1 99 ? -10.836 3.300 -10.147 1.00 90.25 99 ARG A C 1
ATOM 774 O O . ARG A 1 99 ? -10.886 3.145 -11.364 1.00 90.25 99 ARG A O 1
ATOM 781 N N . LYS A 1 100 ? -9.869 4.006 -9.549 1.00 86.56 100 LYS A N 1
ATOM 782 C CA . LYS A 1 100 ? -8.751 4.615 -10.290 1.00 86.56 100 LYS A CA 1
ATOM 783 C C . LYS A 1 100 ? -7.934 3.565 -11.041 1.00 86.56 100 LYS A C 1
ATOM 785 O O . LYS A 1 100 ? -7.647 3.777 -12.213 1.00 86.56 100 LYS A O 1
ATOM 790 N N . ALA A 1 101 ? -7.634 2.426 -10.414 1.00 86.56 101 ALA A N 1
ATOM 791 C CA . ALA A 1 101 ? -6.929 1.318 -11.056 1.00 86.56 101 ALA A CA 1
ATOM 792 C C . ALA A 1 101 ? -7.649 0.832 -12.324 1.00 86.56 101 ALA A C 1
ATOM 794 O O . ALA A 1 101 ? -7.017 0.666 -13.363 1.00 86.56 101 ALA A O 1
ATOM 795 N N . ILE A 1 102 ? -8.977 0.669 -12.262 1.00 86.50 102 ILE A N 1
ATOM 796 C CA . ILE A 1 102 ? -9.798 0.264 -13.414 1.00 86.50 102 ILE A CA 1
ATOM 797 C C . ILE A 1 102 ? -9.714 1.301 -14.540 1.00 86.50 102 ILE A C 1
ATOM 799 O O . ILE A 1 102 ? -9.506 0.927 -15.692 1.00 86.50 102 ILE A O 1
ATOM 803 N N . VAL A 1 103 ? -9.851 2.592 -14.217 1.00 84.38 103 VAL A N 1
ATOM 804 C CA . VAL A 1 103 ? -9.784 3.682 -15.208 1.00 84.38 103 VAL A CA 1
ATOM 805 C C . VAL A 1 103 ? -8.416 3.724 -15.886 1.00 84.38 103 VAL A C 1
ATOM 807 O O . VAL A 1 103 ? -8.338 3.795 -17.111 1.00 84.38 103 VAL A O 1
ATOM 810 N N . VAL A 1 104 ? -7.343 3.637 -15.101 1.00 82.25 104 VAL A N 1
ATOM 811 C CA . VAL A 1 104 ? -5.970 3.620 -15.612 1.00 82.25 104 VAL A CA 1
ATOM 812 C C . VAL A 1 104 ? -5.745 2.405 -16.504 1.00 82.25 104 VAL A C 1
ATOM 814 O O . VAL A 1 104 ? -5.288 2.552 -17.631 1.00 82.25 104 VAL A O 1
ATOM 817 N N . ARG A 1 105 ? -6.159 1.214 -16.064 1.00 82.12 105 ARG A N 1
ATOM 818 C CA . ARG A 1 105 ? -6.050 -0.011 -16.861 1.00 82.12 105 ARG A CA 1
ATOM 819 C C . ARG A 1 105 ? -6.819 0.092 -18.181 1.00 82.12 105 ARG A C 1
ATOM 821 O O . ARG A 1 105 ? -6.295 -0.299 -19.220 1.00 82.12 105 ARG A O 1
ATOM 828 N N . ALA A 1 106 ? -8.033 0.641 -18.165 1.00 82.50 106 ALA A N 1
ATOM 829 C CA . ALA A 1 106 ? -8.828 0.843 -19.376 1.00 82.50 106 ALA A CA 1
ATOM 830 C C . ALA A 1 106 ? -8.144 1.805 -20.363 1.00 82.50 106 ALA A C 1
ATOM 832 O O . ALA A 1 106 ? -8.095 1.515 -21.560 1.00 82.50 106 ALA A O 1
ATOM 833 N N . ALA A 1 107 ? -7.566 2.902 -19.860 1.00 76.19 107 ALA A N 1
ATOM 834 C CA . ALA A 1 107 ? -6.809 3.857 -20.665 1.00 76.19 107 ALA A CA 1
ATOM 835 C C . ALA A 1 107 ? -5.524 3.241 -21.249 1.00 76.19 107 ALA A C 1
ATOM 837 O O . ALA A 1 107 ? -5.219 3.452 -22.421 1.00 76.19 107 ALA A O 1
ATOM 838 N N . THR A 1 108 ? -4.803 2.446 -20.460 1.00 75.06 108 THR A N 1
ATOM 839 C CA . THR A 1 108 ? -3.519 1.844 -20.848 1.00 75.06 108 THR A CA 1
ATOM 840 C C . THR A 1 108 ? -3.668 0.725 -21.875 1.00 75.06 108 THR A C 1
ATOM 842 O O . THR A 1 108 ? -2.843 0.615 -22.778 1.00 75.06 108 THR A O 1
ATOM 845 N N . PHE A 1 109 ? -4.726 -0.087 -21.790 1.00 70.31 109 PHE A N 1
ATOM 846 C CA . PHE A 1 109 ? -4.940 -1.218 -22.704 1.00 70.31 109 PHE A CA 1
ATOM 847 C C . PHE A 1 109 ? -5.935 -0.934 -23.839 1.00 70.31 109 PHE A C 1
ATOM 849 O O . PHE A 1 109 ? -6.337 -1.855 -24.546 1.00 70.31 109 PHE A O 1
ATOM 856 N N . GLY A 1 110 ? -6.326 0.328 -24.045 1.00 58.97 110 GLY A N 1
ATOM 857 C CA . GLY A 1 110 ? -7.139 0.723 -25.197 1.00 58.97 110 GLY A CA 1
ATOM 858 C C . GLY A 1 110 ? -8.553 0.139 -25.204 1.00 58.97 110 GLY A C 1
ATOM 859 O O . GLY A 1 110 ? -9.150 0.020 -26.272 1.00 58.97 110 GLY A O 1
ATOM 860 N N . MET A 1 111 ? -9.120 -0.192 -24.038 1.00 54.94 111 MET A N 1
ATOM 861 C CA . MET A 1 111 ? -10.559 -0.451 -23.930 1.00 54.94 111 MET A CA 1
ATOM 862 C C . MET A 1 111 ? -11.293 0.891 -23.867 1.00 54.94 111 MET A C 1
ATOM 864 O O . MET A 1 111 ? -11.832 1.283 -22.834 1.00 54.94 111 MET A O 1
ATOM 868 N N . ALA A 1 112 ? -11.250 1.629 -24.979 1.00 41.78 112 ALA A N 1
ATOM 869 C CA . ALA A 1 112 ? -12.193 2.707 -25.220 1.00 41.78 112 ALA A CA 1
ATOM 870 C C . ALA A 1 112 ? -13.589 2.074 -25.312 1.00 41.78 112 ALA A C 1
ATOM 872 O O . ALA A 1 112 ? -13.800 1.159 -26.111 1.00 41.78 112 ALA A O 1
ATOM 873 N N . ALA A 1 113 ? -14.481 2.506 -24.421 1.00 46.88 113 ALA A N 1
ATOM 874 C CA . ALA A 1 113 ? -15.901 2.174 -24.454 1.00 46.88 113 ALA A CA 1
ATOM 875 C C . ALA A 1 113 ? -16.563 2.638 -25.760 1.00 46.88 113 ALA A C 1
ATOM 877 O O . ALA A 1 113 ? -16.105 3.662 -26.320 1.00 46.88 113 ALA A O 1
#

Foldseek 3Di:
DDPPPPPVPPVLVVLVVVLVVLCVVPVDDDVVSVVVNVVSVVVNVVSCVQQLVVLQVQLVVLLVQLVVLCVVLVVCVVCVVVSNVSSVVSNVSSVVSVVSNVVSNCVNVVVDD

pLDDT: mean 84.89, std 15.61, range [37.62, 98.12]

Sequence (113 aa):
MSLKNEITHDPKAAAWSALSAFRATFPAPTAENRAIEARLEADLTALREADGSLFEDRADELIRWADKNEALAEQYPSAAKDYRHTASLFRAEAAELRRKAIVVRAATFGMAA